Protein AF-A0A8S9H3K7-F1 (afdb_monomer)

Sequence (130 aa):
MYWEYPTLTGEIIGVHQPSQEGYQQTEKKMHNGKALAEMYLLSMTDSLVTSAWSTFGYVAQGLGGLKPWILYKPENRTAPDPACGRAMSMEPCFHAPPFYDCKAKTGVDTGKLVPHVRHCEDMSWGLKLV

pLDDT: mean 98.02, std 1.18, range [90.0, 98.94]

Secondary structure (DSSP, 8-state):
-TTTS--TT-------------S--TT-HHHHHHHHHHHHHHHTSSS-EEETT-HHHHHHHHHTT--PEEEPPPBTTBPPSSSEEE-S-SPPPBSS---EETTTTEE--GGGSSTTEEE-SS-TT-EEE-

Nearest PDB structures (foldseek):
  5kwk-assembly2_B  TM=9.990E-01  e=2.510E-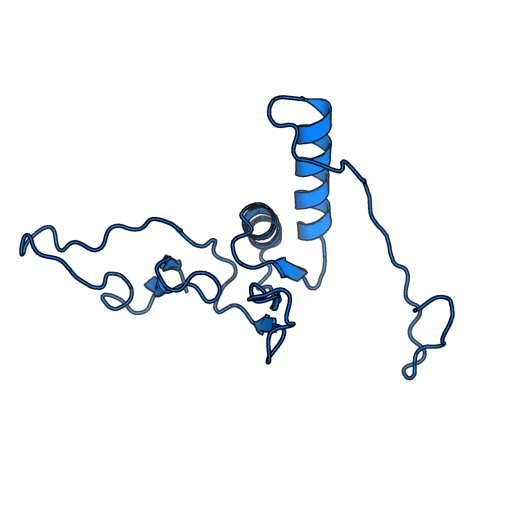22  Arabidopsis thaliana
  5kor-assembly2_D  TM=1.004E+00  e=8.633E-22  Arabidopsis thaliana
  5kop-assembly2_C  TM=1.002E+00  e=5.329E-21  Arabidopsis thaliana
  5koe-assembly5_A  TM=9.767E-01  e=6.069E-21  Arabidopsis thaliana
  5koe-assembly6_B-2  TM=9.701E-01  e=8.401E-21  Arabidopsis thaliana

Organism: Brassica cretica (NCBI:txid69181)

Radius of gyration: 18.24 Å; Cα contacts (8 Å, |Δi|>4): 179; chains: 1; bounding box: 52×30×44 Å

Mean predicted aligned error: 2.69 Å

Foldseek 3Di:
DPVVDPDPVNDRDDDDDDDDPPDDDPPPPVSVVVLVVVLCVLLPDPAHEEEFPDVSVLSSLVSNQHFYWYQEDDDPPDQDVVRTDTWPGSHDWAQDDAQADPVVRDGHQPQPPDPQWHAGPHRRNIITGD

InterPro domains:
  IPR004938 Xyloglucan fucosyltransferase [PF03254] (1-103)
  IPR004938 Xyloglucan fucosyltransferase [PTHR31889] (1-130)

Structure (mmCIF, N/CA/C/O backbone):
data_AF-A0A8S9H3K7-F1
#
_entry.id   AF-A0A8S9H3K7-F1
#
loop_
_atom_site.group_PDB
_atom_site.id
_atom_site.type_symbol
_atom_site.label_atom_id
_atom_site.label_alt_id
_atom_site.label_comp_id
_atom_site.label_asym_id
_atom_site.label_entity_id
_atom_site.label_seq_id
_atom_site.pdbx_PDB_ins_code
_atom_site.Cartn_x
_atom_site.Cartn_y
_atom_site.Cartn_z
_atom_site.occupancy
_atom_site.B_iso_or_equiv
_atom_site.auth_seq_id
_atom_site.auth_comp_id
_atom_site.auth_asym_id
_atom_site.auth_atom_id
_atom_site.pdbx_PDB_model_num
ATOM 1 N N . MET A 1 1 ? -22.799 6.916 11.121 1.00 96.19 1 MET A N 1
ATOM 2 C CA . MET A 1 1 ? -23.081 5.670 10.356 1.00 96.19 1 MET A CA 1
ATOM 3 C C . MET A 1 1 ? -23.377 4.486 11.277 1.00 96.19 1 MET A C 1
ATOM 5 O O . MET A 1 1 ? -24.541 4.323 11.595 1.00 96.19 1 MET A O 1
ATOM 9 N N . TYR A 1 2 ? -22.397 3.713 11.770 1.00 97.81 2 TYR A N 1
ATOM 10 C CA . TYR A 1 2 ? -22.675 2.485 12.551 1.00 97.81 2 TYR A CA 1
ATOM 11 C C . TYR A 1 2 ? -23.314 2.696 13.935 1.00 97.81 2 TYR A C 1
ATOM 13 O O . TYR A 1 2 ? -23.883 1.767 14.491 1.00 97.81 2 TYR A O 1
ATOM 21 N N . TRP A 1 3 ? -23.243 3.907 14.492 1.00 97.56 3 TRP A N 1
ATOM 22 C CA . TRP A 1 3 ? -23.996 4.256 15.703 1.00 97.56 3 TRP A CA 1
ATOM 23 C C . TRP A 1 3 ? -25.468 4.588 15.403 1.00 97.56 3 TRP A C 1
ATOM 25 O O . TRP A 1 3 ? -26.355 4.266 16.184 1.00 97.56 3 TRP A O 1
ATOM 35 N N . GLU A 1 4 ? -25.736 5.222 14.261 1.00 98.25 4 GLU A N 1
ATOM 36 C CA . GLU A 1 4 ? -27.073 5.708 13.894 1.00 98.25 4 GLU A CA 1
ATOM 37 C C . GLU A 1 4 ? -27.949 4.620 13.262 1.00 98.25 4 GLU A C 1
ATOM 39 O O . GLU A 1 4 ? -29.169 4.667 13.397 1.00 98.25 4 GLU A O 1
ATOM 44 N N . TYR A 1 5 ? -27.340 3.653 12.569 1.00 98.00 5 TYR A N 1
ATOM 45 C CA . TYR A 1 5 ? -28.052 2.640 11.792 1.00 98.00 5 TYR A CA 1
ATOM 46 C C . TYR A 1 5 ? -27.587 1.227 12.168 1.00 98.00 5 TYR A C 1
ATOM 48 O O . TYR A 1 5 ? -26.375 0.999 12.248 1.00 98.00 5 TYR A O 1
ATOM 56 N N . PRO A 1 6 ? -28.515 0.267 12.359 1.00 97.50 6 PRO A N 1
ATOM 57 C CA . PRO A 1 6 ? -28.162 -1.123 12.619 1.00 97.50 6 PRO A CA 1
ATOM 58 C C . PRO A 1 6 ? -27.544 -1.781 11.379 1.00 97.50 6 PRO A C 1
ATOM 60 O O . PRO A 1 6 ? -27.858 -1.431 10.239 1.00 97.50 6 PRO A O 1
ATOM 63 N N . THR A 1 7 ? -26.683 -2.770 11.601 1.00 98.06 7 THR A N 1
ATOM 64 C CA . THR A 1 7 ? -26.122 -3.604 10.533 1.00 98.06 7 THR A CA 1
ATOM 65 C C . THR A 1 7 ? -27.176 -4.581 10.006 1.00 98.06 7 THR A C 1
ATOM 67 O O . THR A 1 7 ? -27.971 -5.134 10.764 1.00 98.06 7 THR A O 1
ATOM 70 N N . LEU A 1 8 ? -27.175 -4.834 8.693 1.00 98.19 8 LEU A N 1
ATOM 71 C CA . LEU A 1 8 ? -28.084 -5.815 8.075 1.00 98.19 8 LEU A CA 1
ATOM 72 C C . LEU A 1 8 ? -27.7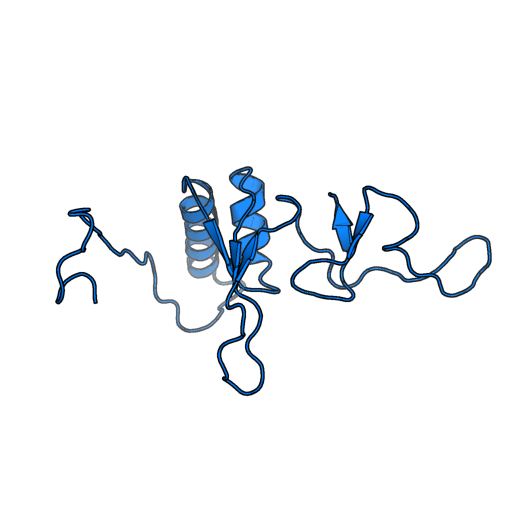29 -7.264 8.447 1.00 98.19 8 LEU A C 1
ATOM 74 O O . LEU A 1 8 ? -28.585 -8.142 8.417 1.00 98.19 8 LEU A O 1
ATOM 78 N N . THR A 1 9 ? -26.465 -7.506 8.790 1.00 98.25 9 THR A N 1
ATOM 79 C CA . THR A 1 9 ? -25.900 -8.805 9.183 1.00 98.25 9 THR A CA 1
ATOM 80 C C . THR A 1 9 ? -26.034 -9.088 10.682 1.00 98.25 9 THR A C 1
ATOM 82 O O . THR A 1 9 ? -25.808 -10.219 11.102 1.00 98.25 9 THR A O 1
ATOM 85 N N . GLY A 1 10 ? -26.390 -8.087 11.500 1.00 97.94 10 GLY A N 1
ATOM 86 C CA . GLY A 1 10 ? -26.410 -8.193 12.964 1.00 97.94 10 GLY A CA 1
ATOM 87 C C . GLY A 1 10 ? -25.031 -8.091 13.632 1.00 97.94 10 GLY A C 1
ATOM 88 O O . GLY A 1 10 ? -24.928 -8.270 14.844 1.00 97.94 10 GLY A O 1
ATOM 89 N N . GLU A 1 11 ? -23.970 -7.801 12.871 1.00 98.25 11 GLU A N 1
ATOM 90 C CA . GLU A 1 11 ? -22.619 -7.589 13.400 1.00 98.25 11 GLU A CA 1
ATOM 91 C C . GLU A 1 11 ? -22.539 -6.338 14.286 1.00 98.25 11 GLU A C 1
ATOM 93 O O . GLU A 1 11 ? -23.159 -5.310 14.002 1.00 98.25 11 GLU A O 1
ATOM 98 N N . ILE A 1 12 ? -21.721 -6.409 15.336 1.00 98.38 12 ILE A N 1
ATOM 99 C CA . ILE A 1 12 ? -21.440 -5.285 16.235 1.00 98.38 12 ILE A CA 1
ATOM 100 C C . ILE A 1 12 ? -20.164 -4.594 15.751 1.00 98.38 12 ILE A C 1
ATOM 102 O O . ILE A 1 12 ? -19.102 -5.212 15.730 1.00 98.38 12 ILE A O 1
ATOM 106 N N . ILE A 1 13 ? -20.255 -3.311 15.388 1.00 98.50 13 ILE A N 1
ATOM 107 C CA . ILE A 1 13 ? -19.142 -2.559 14.793 1.00 98.50 13 ILE A CA 1
ATOM 108 C C . ILE A 1 13 ? -18.707 -1.412 15.710 1.00 98.50 13 ILE A C 1
ATOM 110 O O . ILE A 1 13 ? -19.492 -0.515 16.015 1.00 98.50 13 ILE A O 1
ATOM 114 N N . GLY A 1 14 ? -17.432 -1.423 16.106 1.00 98.25 14 GLY A N 1
ATOM 115 C CA . GLY A 1 14 ? -16.750 -0.315 16.778 1.00 98.25 14 GLY A CA 1
ATOM 116 C C . GLY A 1 14 ? -15.754 0.363 15.838 1.00 98.25 14 GLY A C 1
ATOM 117 O O . GLY A 1 14 ? -15.071 -0.307 15.067 1.00 98.25 14 GLY A O 1
ATOM 118 N N . VAL A 1 15 ? -15.668 1.693 15.888 1.00 98.44 15 VAL A N 1
ATOM 119 C CA . VAL A 1 15 ? -14.721 2.478 15.080 1.00 98.44 15 VAL A CA 1
ATOM 120 C C . VAL A 1 15 ? -13.798 3.246 16.016 1.00 98.44 15 VAL A C 1
ATOM 122 O O . VAL A 1 15 ? -14.267 3.976 16.888 1.00 98.44 15 VAL A O 1
ATOM 125 N N . HIS A 1 16 ? -12.488 3.087 15.828 1.00 98.25 16 HIS A N 1
ATOM 126 C CA . HIS A 1 16 ? -11.466 3.642 16.713 1.00 98.25 16 HIS A CA 1
ATOM 127 C C . HIS A 1 16 ? -10.368 4.335 15.904 1.00 98.25 16 HIS A C 1
ATOM 129 O O . HIS A 1 16 ? -9.888 3.791 14.912 1.00 98.25 16 HIS A O 1
ATOM 135 N N . GLN A 1 17 ? -9.946 5.518 16.354 1.00 98.19 17 GLN A N 1
ATOM 136 C CA . GLN A 1 17 ? -8.823 6.264 15.788 1.00 98.19 17 GLN A CA 1
ATOM 137 C C . GLN A 1 17 ? -7.868 6.669 16.926 1.00 98.19 17 GLN A C 1
ATOM 139 O O . GLN A 1 17 ? -8.303 7.387 17.828 1.00 98.19 17 GLN A O 1
ATOM 144 N N . PRO A 1 18 ? -6.595 6.223 16.923 1.00 97.25 18 PRO A N 1
ATOM 145 C CA . PRO A 1 18 ? -5.683 6.459 18.046 1.00 97.25 18 PRO A CA 1
ATOM 146 C C . PRO A 1 18 ? -5.271 7.922 18.240 1.00 97.25 18 PRO A C 1
ATOM 148 O O . PRO A 1 18 ? -5.149 8.378 19.378 1.00 97.25 18 PRO A O 1
ATOM 151 N N . SER A 1 19 ? -5.028 8.664 17.155 1.00 96.19 19 SER A N 1
ATOM 152 C CA . SER A 1 19 ? -4.579 10.055 17.233 1.00 96.19 19 SER A CA 1
ATOM 153 C C . SER A 1 19 ? -5.133 10.941 16.113 1.00 96.19 19 SER A C 1
ATOM 155 O O . SER A 1 19 ? -5.676 10.470 15.113 1.00 96.19 19 SER A O 1
ATOM 157 N N . GLN A 1 20 ? -5.008 12.257 16.300 1.00 95.88 20 GLN A N 1
ATOM 158 C CA . GLN A 1 20 ? -5.393 13.282 15.331 1.00 95.88 20 GLN A CA 1
ATOM 159 C C . GLN A 1 20 ? -4.305 14.363 15.277 1.00 95.88 20 GLN A C 1
ATOM 161 O O . GLN A 1 20 ? -4.441 15.444 15.844 1.00 95.88 20 GLN A O 1
ATOM 166 N N . GLU A 1 21 ? -3.192 14.063 14.606 1.00 97.00 21 GLU A N 1
ATOM 167 C CA . GLU A 1 21 ? -2.028 14.964 14.546 1.00 97.00 21 GLU A CA 1
ATOM 168 C C . GLU A 1 21 ? -2.213 16.160 13.587 1.00 97.00 21 GLU A C 1
ATOM 170 O O . GLU A 1 21 ? -1.446 17.123 13.636 1.00 97.00 21 GLU A O 1
ATOM 175 N N . GLY A 1 22 ? -3.232 16.119 12.719 1.00 96.50 22 GLY A N 1
ATOM 176 C CA . GLY A 1 22 ? -3.596 17.183 11.776 1.00 96.50 22 GLY A CA 1
ATOM 177 C C . GLY A 1 22 ? -2.671 17.282 10.560 1.00 96.50 22 GLY A C 1
ATOM 178 O O . GLY A 1 22 ? -3.114 17.086 9.433 1.00 96.50 22 GLY A O 1
ATOM 179 N N . TYR A 1 23 ? -1.388 17.564 10.783 1.00 96.19 23 TYR A N 1
ATOM 180 C CA . TYR A 1 23 ? -0.358 17.628 9.746 1.00 96.19 23 TYR A CA 1
ATOM 181 C C . TYR A 1 23 ? 0.910 16.888 10.185 1.00 96.19 23 TYR A C 1
ATOM 183 O O . TYR A 1 23 ? 1.148 16.674 11.375 1.00 96.19 23 TYR A O 1
ATOM 191 N N . GLN A 1 24 ? 1.731 16.491 9.212 1.00 97.00 24 GLN A N 1
ATOM 192 C CA . GLN A 1 24 ? 2.982 15.783 9.464 1.00 97.00 24 GLN A CA 1
ATOM 193 C C . GLN A 1 24 ? 4.003 16.697 10.158 1.00 97.00 24 GLN A C 1
ATOM 195 O O . GLN A 1 24 ? 4.307 17.790 9.680 1.00 97.00 24 GLN A O 1
ATOM 200 N N . GLN A 1 25 ? 4.561 16.226 11.273 1.00 96.88 25 GLN A N 1
ATOM 201 C CA . GLN A 1 25 ? 5.537 16.940 12.098 1.00 96.88 25 GLN A CA 1
ATOM 202 C C . GLN A 1 25 ? 6.801 16.092 12.285 1.00 96.88 25 GLN A C 1
ATOM 204 O O . GLN A 1 25 ? 7.170 15.741 13.408 1.00 96.88 25 GLN A O 1
ATOM 209 N N . THR A 1 26 ? 7.447 15.740 11.171 1.00 90.00 26 THR A N 1
ATOM 210 C CA . THR A 1 26 ? 8.694 14.958 11.152 1.00 90.00 26 THR A CA 1
ATOM 211 C C . THR A 1 26 ? 9.747 15.562 12.090 1.00 90.00 26 THR A C 1
ATOM 213 O O . THR A 1 26 ? 9.722 16.757 12.384 1.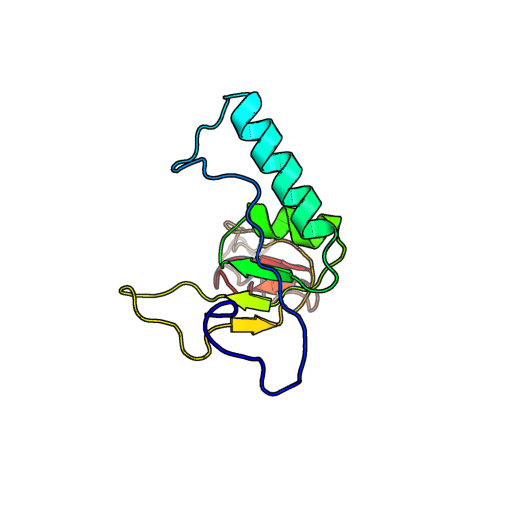00 90.00 26 THR A O 1
ATOM 216 N N . GLU A 1 27 ? 10.660 14.728 12.587 1.00 92.94 27 GLU A N 1
ATOM 217 C CA . GLU A 1 27 ? 11.675 15.050 13.608 1.00 92.94 27 GLU A CA 1
ATOM 218 C C . GLU A 1 27 ? 11.136 15.333 15.022 1.00 92.94 27 GLU A C 1
ATOM 220 O O . GLU A 1 27 ? 11.900 15.341 15.991 1.00 92.94 27 GLU A O 1
ATOM 225 N N . LYS A 1 28 ? 9.816 15.474 15.216 1.00 97.25 28 LYS A N 1
ATOM 226 C CA . LYS A 1 28 ? 9.249 15.528 16.569 1.00 97.25 28 LYS A CA 1
ATOM 227 C C . LYS A 1 28 ? 9.098 14.119 17.128 1.00 97.25 28 LYS A C 1
ATOM 229 O O . LYS A 1 28 ? 8.200 13.374 16.746 1.00 97.25 28 LYS A O 1
ATOM 234 N N . LYS A 1 29 ? 9.937 13.778 18.109 1.00 97.44 29 LYS A N 1
ATOM 235 C CA . LYS A 1 29 ? 9.998 12.440 18.727 1.00 97.44 29 LYS A CA 1
ATOM 236 C C . LYS A 1 29 ? 8.627 11.868 19.113 1.00 97.44 29 LYS A C 1
ATOM 238 O O . LYS A 1 29 ? 8.359 10.709 18.824 1.00 97.44 29 LYS A O 1
ATOM 243 N N . MET A 1 30 ? 7.762 12.664 19.747 1.00 97.56 30 MET A N 1
ATOM 244 C CA . MET A 1 30 ? 6.433 12.197 20.169 1.00 97.56 30 MET A CA 1
ATOM 245 C C . MET A 1 30 ? 5.499 11.933 18.978 1.00 97.56 30 MET A C 1
ATOM 247 O O . MET A 1 30 ? 4.817 10.914 18.959 1.00 97.56 30 MET A O 1
ATOM 251 N N . HIS A 1 31 ? 5.509 12.812 17.973 1.00 98.00 31 HIS A N 1
ATOM 252 C CA . HIS A 1 31 ? 4.736 12.639 16.741 1.00 98.00 31 HIS A CA 1
ATOM 253 C C . HIS A 1 31 ? 5.165 11.364 16.005 1.00 98.00 31 HIS A C 1
ATOM 255 O O . HIS A 1 31 ? 4.343 10.500 15.715 1.00 98.00 31 HIS A O 1
ATOM 261 N N . ASN A 1 32 ? 6.476 11.192 15.806 1.00 98.31 32 ASN A N 1
ATOM 262 C CA . ASN A 1 32 ? 7.037 9.996 15.178 1.00 98.31 32 ASN A CA 1
ATOM 263 C C . ASN A 1 32 ? 6.743 8.726 15.991 1.00 98.31 32 ASN A C 1
ATOM 265 O O . ASN A 1 32 ? 6.479 7.677 15.413 1.00 98.31 32 ASN A O 1
ATOM 269 N N . GLY A 1 33 ? 6.764 8.812 17.325 1.00 98.44 33 GLY A N 1
ATOM 270 C CA . GLY A 1 33 ? 6.414 7.698 18.205 1.00 98.44 33 GL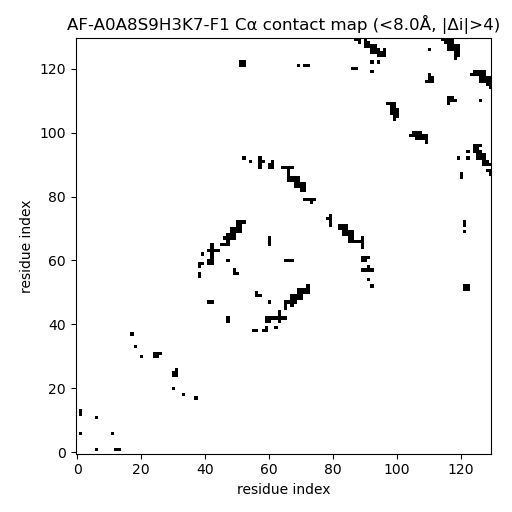Y A CA 1
ATOM 271 C C . GLY A 1 33 ? 4.965 7.239 18.028 1.00 98.44 33 GLY A C 1
ATOM 272 O O . GLY A 1 33 ? 4.721 6.040 17.918 1.00 98.44 33 GLY A O 1
ATOM 273 N N . LYS A 1 34 ? 4.014 8.177 17.929 1.00 98.50 34 LYS A N 1
ATOM 274 C CA . LYS A 1 34 ? 2.609 7.860 17.624 1.00 98.50 34 LYS A CA 1
ATOM 275 C C . LYS A 1 34 ? 2.446 7.281 16.223 1.00 98.50 34 LYS A C 1
ATOM 277 O O . LYS A 1 34 ? 1.797 6.255 16.078 1.00 98.50 34 LYS A O 1
ATOM 282 N N . ALA A 1 35 ? 3.086 7.884 15.221 1.00 98.56 35 ALA A N 1
ATOM 283 C CA . ALA A 1 35 ? 3.071 7.384 13.848 1.00 98.56 35 ALA A CA 1
ATOM 284 C C . ALA A 1 35 ? 3.586 5.935 13.769 1.00 98.56 35 ALA A C 1
ATOM 286 O O . ALA A 1 35 ? 2.964 5.085 13.137 1.00 98.56 35 ALA A O 1
ATOM 287 N N . LEU A 1 36 ? 4.684 5.626 14.467 1.00 98.56 36 LEU A N 1
ATOM 288 C CA . LEU A 1 36 ? 5.208 4.265 14.563 1.00 98.56 36 LEU A CA 1
ATOM 289 C C . LEU A 1 36 ? 4.225 3.321 15.260 1.00 98.56 36 LEU A C 1
ATOM 291 O O . LEU A 1 36 ? 3.966 2.235 14.747 1.00 98.56 36 LEU A O 1
ATOM 295 N N . ALA A 1 37 ? 3.663 3.733 16.398 1.00 98.69 37 ALA A N 1
ATOM 296 C CA . ALA A 1 37 ? 2.672 2.939 17.116 1.00 98.69 37 ALA A CA 1
ATOM 297 C C . ALA A 1 37 ? 1.444 2.638 16.240 1.00 98.69 37 ALA A C 1
ATOM 299 O O . ALA A 1 37 ? 0.964 1.511 16.235 1.00 98.69 37 ALA A O 1
ATOM 300 N N . GLU A 1 38 ? 0.976 3.603 15.450 1.00 98.88 38 GLU A N 1
ATOM 301 C CA . GLU A 1 38 ? -0.140 3.416 14.523 1.00 98.88 38 GLU A CA 1
ATOM 302 C C . GLU A 1 38 ? 0.187 2.462 13.367 1.00 98.88 38 GLU A C 1
ATOM 304 O O . GLU A 1 38 ? -0.647 1.617 13.046 1.00 98.88 38 GLU A O 1
ATOM 309 N N . MET A 1 39 ? 1.398 2.509 12.792 1.00 98.88 39 MET A N 1
ATOM 310 C CA . MET A 1 39 ? 1.823 1.510 11.795 1.00 98.88 39 MET A CA 1
ATOM 311 C C . MET A 1 39 ? 1.781 0.087 12.368 1.00 98.88 39 MET A C 1
ATOM 313 O O . MET A 1 39 ? 1.300 -0.826 11.698 1.00 98.88 39 MET A O 1
ATOM 317 N N . TYR A 1 40 ? 2.227 -0.098 13.615 1.00 98.81 40 TYR A N 1
ATOM 318 C CA . TYR A 1 40 ? 2.147 -1.389 14.307 1.00 98.81 40 TYR A CA 1
ATOM 319 C C . TYR A 1 40 ? 0.710 -1.789 14.668 1.00 98.81 40 TYR A C 1
ATOM 321 O O . TYR A 1 40 ? 0.351 -2.956 14.561 1.00 98.81 40 TYR A O 1
ATOM 329 N N . LEU A 1 41 ? -0.142 -0.846 15.081 1.00 98.88 41 LEU A N 1
ATOM 330 C CA . LEU A 1 41 ? -1.556 -1.136 15.345 1.00 98.88 41 LEU A CA 1
ATOM 331 C C . LEU A 1 41 ? -2.256 -1.649 14.082 1.00 98.88 41 LEU A C 1
ATOM 333 O O . LEU A 1 41 ? -2.971 -2.646 14.141 1.00 98.88 41 LEU A O 1
ATOM 337 N N . LEU A 1 42 ? -1.998 -1.022 12.931 1.00 98.88 42 LEU A N 1
ATOM 338 C CA . LEU A 1 42 ? -2.513 -1.481 11.641 1.00 98.88 42 LEU A CA 1
ATOM 339 C C . LEU A 1 42 ? -1.964 -2.859 11.251 1.00 98.88 42 LEU A C 1
ATOM 341 O O . LEU A 1 42 ? -2.714 -3.684 10.728 1.00 98.88 42 LEU A O 1
ATOM 345 N N . SER A 1 43 ? -0.686 -3.139 11.526 1.00 98.81 43 SER A N 1
ATOM 346 C CA . SER A 1 43 ? -0.072 -4.433 11.203 1.00 98.81 43 SER A CA 1
ATOM 347 C C . SER A 1 43 ? -0.627 -5.603 12.023 1.00 98.81 43 SER A C 1
ATOM 349 O O . SER A 1 43 ? -0.376 -6.750 11.676 1.00 98.81 43 SER A O 1
ATOM 351 N N . MET A 1 44 ? -1.363 -5.331 13.105 1.00 98.81 44 MET A N 1
ATOM 352 C CA . MET A 1 44 ? -2.018 -6.345 13.943 1.00 98.81 44 MET A CA 1
ATOM 353 C C . MET A 1 44 ? -3.473 -6.635 13.533 1.00 98.81 44 MET A C 1
ATOM 355 O O . MET A 1 44 ? -4.165 -7.369 14.232 1.00 98.81 44 MET A O 1
ATOM 359 N N . THR A 1 45 ? -3.962 -6.054 12.435 1.00 98.81 45 THR A N 1
ATOM 360 C CA . THR A 1 45 ? -5.323 -6.305 11.931 1.00 98.81 45 THR A CA 1
ATOM 361 C C . THR A 1 45 ? -5.399 -7.584 11.092 1.00 98.81 45 THR A C 1
ATOM 363 O O . THR A 1 45 ? -4.441 -7.941 10.412 1.00 98.81 45 THR A O 1
ATOM 366 N N . ASP A 1 46 ? -6.557 -8.253 11.071 1.00 98.69 46 ASP A N 1
ATOM 367 C CA . ASP A 1 46 ? -6.772 -9.441 10.223 1.00 98.69 46 ASP A CA 1
ATOM 368 C C . ASP A 1 46 ? -6.904 -9.092 8.731 1.00 98.69 46 ASP A C 1
ATOM 370 O O . ASP A 1 46 ? -6.661 -9.906 7.837 1.00 98.69 46 ASP A O 1
ATOM 374 N N . SER A 1 47 ? -7.362 -7.877 8.433 1.00 98.62 47 SER A N 1
ATOM 375 C CA . SER A 1 47 ? -7.554 -7.370 7.078 1.00 98.62 47 SER A CA 1
ATOM 376 C C . SER A 1 47 ? -7.286 -5.876 7.043 1.00 98.62 47 SER A C 1
ATOM 378 O O . SER A 1 47 ? -7.821 -5.120 7.849 1.00 98.62 47 SER A O 1
ATOM 380 N N . LEU A 1 48 ? -6.479 -5.458 6.068 1.00 98.88 48 LEU A N 1
ATOM 381 C CA . LEU A 1 48 ? -5.978 -4.094 5.970 1.00 98.88 48 LEU A CA 1
ATOM 382 C C . LEU A 1 48 ? -6.427 -3.426 4.670 1.00 98.88 48 LEU A C 1
ATOM 384 O O . LEU A 1 48 ? -6.287 -3.987 3.578 1.00 98.88 48 LEU A O 1
ATOM 388 N N . VAL A 1 49 ? -6.921 -2.198 4.804 1.00 98.88 49 VAL A N 1
ATOM 389 C CA . VAL A 1 49 ? -7.139 -1.271 3.693 1.00 98.88 49 VAL A CA 1
ATOM 390 C C . VAL A 1 49 ? -6.048 -0.202 3.749 1.00 98.88 49 VAL A C 1
ATOM 392 O O . VAL A 1 49 ? -5.824 0.389 4.804 1.00 98.88 49 VAL A O 1
ATOM 395 N N . THR A 1 50 ? -5.362 0.046 2.636 1.00 98.81 50 THR A N 1
ATOM 396 C CA . THR A 1 50 ? -4.299 1.059 2.526 1.00 98.81 50 THR A CA 1
ATOM 397 C C . THR A 1 50 ? -4.652 2.126 1.496 1.00 98.81 50 THR A C 1
ATOM 399 O O . THR A 1 50 ? -5.531 1.939 0.657 1.00 98.81 50 THR A O 1
ATOM 402 N N . SER A 1 51 ? -3.966 3.266 1.556 1.00 98.75 51 SER A N 1
ATOM 403 C CA . SER A 1 51 ? -4.112 4.350 0.581 1.00 98.75 51 SER A CA 1
ATOM 404 C C . SER A 1 51 ? -3.019 4.272 -0.478 1.00 98.75 51 SER A C 1
ATOM 406 O O . SER A 1 51 ? -1.846 4.099 -0.134 1.00 98.75 51 SER A O 1
ATOM 408 N N . ALA A 1 52 ? -3.385 4.474 -1.745 1.00 98.50 52 ALA A N 1
ATOM 409 C CA . ALA A 1 52 ? -2.434 4.589 -2.846 1.00 98.50 52 ALA A CA 1
ATOM 410 C C . ALA A 1 52 ? -1.293 5.577 -2.530 1.00 98.50 52 ALA A C 1
ATOM 412 O O . ALA A 1 52 ? -1.531 6.669 -2.010 1.00 98.50 52 ALA A O 1
ATOM 413 N N . TRP A 1 53 ? -0.061 5.184 -2.868 1.00 98.38 53 TRP A N 1
ATOM 414 C CA . TRP A 1 53 ? 1.195 5.934 -2.698 1.00 98.38 53 TRP A CA 1
ATOM 415 C C . TRP A 1 53 ? 1.668 6.103 -1.245 1.00 98.38 53 TRP A C 1
ATOM 417 O O . TRP A 1 53 ? 2.713 6.711 -1.011 1.00 98.38 53 TRP A O 1
ATOM 427 N N . SER A 1 54 ? 0.941 5.588 -0.251 1.00 98.56 54 SER A N 1
ATOM 428 C CA . SER A 1 54 ? 1.296 5.777 1.158 1.00 98.56 54 SER A CA 1
ATOM 429 C C . SER A 1 54 ? 2.329 4.756 1.634 1.00 98.56 54 SER A C 1
ATOM 431 O O . SER A 1 54 ? 2.004 3.600 1.914 1.00 98.56 54 SER A O 1
ATOM 433 N N . THR A 1 55 ? 3.570 5.203 1.834 1.00 98.75 55 THR A N 1
ATOM 434 C CA . THR A 1 55 ? 4.627 4.362 2.423 1.00 98.75 55 THR A CA 1
ATOM 435 C C . THR A 1 55 ? 4.327 3.956 3.868 1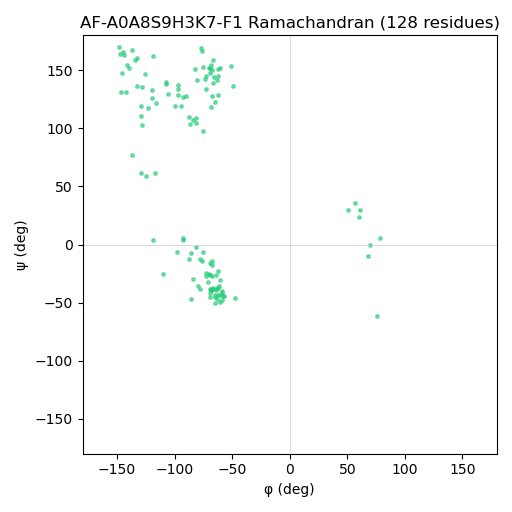.00 98.75 55 THR A C 1
ATOM 437 O O . THR A 1 55 ? 4.747 2.884 4.291 1.00 98.75 55 THR A O 1
ATOM 440 N N . PHE A 1 56 ? 3.534 4.743 4.603 1.00 98.81 56 PHE A N 1
ATOM 441 C CA . PHE A 1 56 ? 3.026 4.384 5.933 1.00 98.81 56 PHE A CA 1
ATOM 442 C C . PHE A 1 56 ? 2.213 3.080 5.892 1.00 98.81 56 PHE A C 1
ATOM 444 O O . PHE A 1 56 ? 2.405 2.187 6.717 1.00 98.81 56 PHE A O 1
ATOM 451 N N . GLY A 1 57 ? 1.344 2.941 4.884 1.00 98.75 57 GLY A N 1
ATOM 452 C CA . GLY A 1 57 ? 0.572 1.720 4.653 1.00 98.75 57 GLY A CA 1
ATOM 453 C C . GLY A 1 57 ? 1.452 0.543 4.234 1.00 98.75 57 GLY A C 1
ATOM 454 O O . GLY A 1 57 ? 1.239 -0.570 4.710 1.00 98.75 57 GLY A O 1
ATOM 455 N N . TYR A 1 58 ? 2.479 0.787 3.412 1.00 98.88 58 TYR A N 1
ATOM 456 C CA . TYR A 1 58 ? 3.421 -0.263 3.011 1.00 98.88 58 TYR A CA 1
ATOM 457 C C . TYR A 1 58 ? 4.205 -0.835 4.198 1.00 98.88 58 TYR A C 1
ATOM 459 O O . TYR A 1 58 ? 4.449 -2.038 4.252 1.00 98.88 58 TYR A O 1
ATOM 467 N N . VAL A 1 59 ? 4.581 0.004 5.168 1.00 98.94 59 VAL A N 1
ATOM 468 C CA . VAL A 1 59 ? 5.231 -0.471 6.398 1.00 98.94 59 VAL A CA 1
ATOM 469 C C . VAL A 1 59 ? 4.268 -1.344 7.201 1.00 98.94 59 VAL A C 1
ATOM 471 O O . VAL A 1 59 ? 4.621 -2.467 7.552 1.00 98.94 59 VAL A O 1
ATOM 474 N N . ALA A 1 60 ? 3.043 -0.869 7.447 1.00 98.88 60 ALA A N 1
ATOM 475 C CA . ALA A 1 60 ? 2.048 -1.619 8.213 1.00 98.88 60 ALA A CA 1
ATOM 476 C C . ALA A 1 60 ? 1.726 -2.985 7.580 1.00 98.88 60 ALA A C 1
ATOM 478 O O . ALA A 1 60 ? 1.744 -4.009 8.262 1.00 98.88 60 ALA A O 1
ATOM 479 N N . GLN A 1 61 ? 1.479 -3.018 6.266 1.00 98.81 61 GLN A N 1
ATOM 480 C CA . GLN A 1 61 ? 1.135 -4.257 5.567 1.00 98.81 61 GLN A CA 1
ATOM 481 C C . GLN A 1 61 ? 2.313 -5.249 5.554 1.00 98.81 61 GLN A C 1
ATOM 483 O O . GLN A 1 61 ? 2.100 -6.446 5.721 1.00 98.81 61 GLN A O 1
ATOM 488 N N . GLY A 1 62 ? 3.552 -4.761 5.408 1.00 98.81 62 GLY A N 1
ATOM 489 C CA . GLY A 1 62 ? 4.750 -5.598 5.401 1.00 98.81 62 GLY A CA 1
ATOM 490 C C . GLY A 1 62 ? 5.034 -6.208 6.772 1.00 98.81 62 GLY A C 1
ATOM 491 O O . GLY A 1 62 ? 5.260 -7.411 6.869 1.00 98.81 62 GLY A O 1
ATOM 492 N N . LEU A 1 63 ? 4.945 -5.407 7.842 1.00 98.81 63 LEU A N 1
ATOM 493 C CA . LEU A 1 63 ? 5.116 -5.889 9.219 1.00 98.81 63 LEU A CA 1
ATOM 494 C C . LEU A 1 63 ? 4.065 -6.937 9.607 1.00 98.81 63 LEU A C 1
ATOM 496 O O . LEU A 1 63 ? 4.378 -7.867 10.344 1.00 98.81 63 LEU A O 1
ATOM 500 N N . GLY A 1 64 ? 2.835 -6.793 9.110 1.00 98.69 64 GLY A N 1
ATOM 501 C CA . GLY A 1 64 ? 1.742 -7.727 9.387 1.00 98.69 64 GLY A CA 1
ATOM 502 C C . GLY A 1 64 ? 1.698 -8.939 8.455 1.00 98.69 64 GLY A C 1
ATOM 503 O O . GLY A 1 64 ? 0.874 -9.826 8.653 1.00 98.69 64 GLY A O 1
ATOM 504 N N . GLY A 1 65 ? 2.526 -8.979 7.405 1.00 98.69 65 GLY A N 1
ATOM 505 C CA . GLY A 1 65 ? 2.410 -9.989 6.349 1.00 98.69 65 GLY A CA 1
ATOM 506 C C . GLY A 1 65 ? 1.067 -9.931 5.604 1.00 98.69 65 GLY A C 1
ATOM 507 O O . GLY A 1 65 ? 0.547 -10.952 5.151 1.00 98.69 65 GLY A O 1
ATOM 508 N N . LEU A 1 66 ? 0.464 -8.743 5.513 1.00 98.81 66 LEU A N 1
ATOM 509 C CA . LEU A 1 66 ? -0.894 -8.534 5.022 1.00 98.81 66 LEU A CA 1
ATOM 510 C C . LEU A 1 66 ? -0.876 -8.125 3.550 1.00 98.81 66 LEU A C 1
ATOM 512 O O . LEU A 1 66 ? -0.231 -7.156 3.155 1.00 98.81 66 LEU A O 1
ATOM 516 N N . LYS A 1 67 ? -1.666 -8.817 2.726 1.00 98.69 67 LYS A N 1
ATOM 517 C CA . LYS A 1 67 ? -1.960 -8.387 1.353 1.00 98.69 67 LYS A CA 1
ATOM 518 C C . LYS A 1 67 ? -3.162 -7.436 1.372 1.00 98.69 67 LYS A C 1
ATOM 520 O O . LYS A 1 67 ? -4.281 -7.942 1.521 1.00 98.69 67 LYS A O 1
ATOM 525 N N . PRO A 1 68 ? -2.991 -6.111 1.239 1.00 98.81 68 PRO A N 1
ATOM 526 C CA . PRO A 1 68 ? -4.064 -5.154 1.502 1.00 98.81 68 PRO A CA 1
ATOM 527 C C . PRO A 1 68 ? -5.092 -5.075 0.365 1.00 98.81 68 PRO A C 1
ATOM 529 O O . PRO A 1 68 ? -4.869 -5.561 -0.750 1.00 98.81 68 PRO A O 1
ATOM 532 N N . TRP A 1 69 ? -6.203 -4.398 0.645 1.00 98.88 69 TRP A N 1
ATOM 533 C CA . TRP A 1 69 ? -7.013 -3.718 -0.367 1.00 98.88 69 TRP A CA 1
ATOM 534 C C . TRP A 1 69 ? -6.546 -2.266 -0.484 1.00 98.88 69 TRP A C 1
ATOM 536 O O . TRP A 1 69 ? -6.479 -1.566 0.521 1.00 98.88 69 TRP A O 1
ATOM 546 N N . ILE A 1 70 ? -6.219 -1.805 -1.687 1.00 98.88 70 ILE A N 1
ATOM 547 C CA . ILE A 1 70 ? -5.681 -0.461 -1.904 1.00 98.88 70 ILE A CA 1
ATOM 548 C C . ILE A 1 70 ? -6.803 0.449 -2.387 1.00 98.88 70 ILE A C 1
ATOM 550 O O . ILE A 1 70 ? -7.369 0.212 -3.452 1.00 98.88 70 ILE A O 1
ATOM 554 N N . LEU A 1 71 ? -7.106 1.496 -1.622 1.00 98.75 71 LEU A N 1
ATOM 555 C CA . LEU A 1 71 ? -7.925 2.616 -2.075 1.00 98.75 71 LEU A CA 1
ATOM 556 C C . LEU A 1 71 ? -7.147 3.391 -3.136 1.00 98.75 71 LEU A C 1
ATOM 558 O O . LEU A 1 71 ? -6.072 3.933 -2.852 1.00 98.75 71 LEU A O 1
ATOM 562 N N . TYR A 1 72 ? -7.686 3.444 -4.353 1.00 97.81 72 TYR A N 1
ATOM 563 C CA . TYR A 1 72 ? -7.039 4.157 -5.447 1.00 97.81 72 TYR A CA 1
ATOM 564 C C . TYR A 1 72 ? -7.040 5.663 -5.193 1.00 97.81 72 TYR A C 1
ATOM 566 O O . TYR A 1 72 ? -7.917 6.211 -4.523 1.00 97.81 72 TYR A O 1
ATOM 574 N N . LYS A 1 73 ? -6.023 6.345 -5.722 1.00 96.25 73 LYS A N 1
ATOM 575 C CA . LYS A 1 73 ? -5.878 7.791 -5.571 1.00 96.25 73 LYS A CA 1
ATOM 576 C C . LYS A 1 73 ? -7.035 8.500 -6.296 1.00 96.25 73 LYS A C 1
ATOM 578 O O . LYS A 1 73 ? -7.166 8.322 -7.503 1.00 96.25 73 LYS A O 1
ATOM 583 N N . PRO A 1 74 ? -7.836 9.332 -5.608 1.00 96.56 74 PRO A N 1
ATOM 584 C CA . PRO A 1 74 ? -8.856 10.146 -6.257 1.00 96.56 74 PRO A CA 1
ATOM 585 C C . PRO A 1 74 ? -8.240 11.162 -7.220 1.00 96.56 74 PRO A C 1
ATOM 587 O O . PRO A 1 74 ? -7.244 11.817 -6.896 1.00 96.56 74 PRO A O 1
ATOM 590 N N . GLU A 1 75 ? -8.890 11.371 -8.358 1.00 95.75 75 GLU A N 1
ATOM 591 C CA . GLU A 1 75 ? -8.587 12.461 -9.284 1.00 95.75 75 GLU A CA 1
ATOM 592 C C . GLU A 1 75 ? -9.691 13.514 -9.198 1.00 95.75 75 GLU A C 1
ATOM 594 O O . GLU A 1 75 ? -10.864 13.179 -9.055 1.00 95.75 75 GLU A O 1
ATOM 599 N N . ASN A 1 76 ? -9.331 14.802 -9.209 1.00 96.06 76 ASN A N 1
ATOM 600 C CA . ASN A 1 76 ? -10.284 15.920 -9.119 1.00 96.06 76 ASN A CA 1
ATOM 601 C C . ASN A 1 76 ? -11.295 15.830 -7.958 1.00 96.06 76 ASN A C 1
ATOM 603 O O . ASN A 1 76 ? -12.393 16.375 -8.039 1.00 96.06 76 ASN A O 1
ATOM 607 N N . ARG A 1 77 ? -10.907 15.183 -6.847 1.00 95.69 77 ARG A N 1
ATOM 608 C CA . ARG A 1 77 ? -11.775 14.922 -5.680 1.00 95.69 77 ARG A CA 1
ATOM 609 C C . ARG A 1 77 ? -13.011 14.073 -6.014 1.00 95.69 77 ARG A C 1
ATOM 611 O O . ARG A 1 77 ? -14.001 14.120 -5.289 1.00 95.69 77 ARG A O 1
ATOM 618 N N . THR A 1 78 ? -12.948 13.285 -7.080 1.00 97.25 78 THR A N 1
ATOM 619 C CA . THR A 1 78 ? -13.964 12.302 -7.450 1.00 97.25 78 THR A CA 1
ATOM 620 C C . THR A 1 78 ? -13.539 10.925 -6.952 1.00 97.25 78 THR A C 1
ATOM 622 O O . THR A 1 78 ? -12.378 10.540 -7.096 1.00 97.25 78 THR A O 1
ATOM 625 N N . ALA A 1 79 ? -14.469 10.194 -6.333 1.00 96.62 79 ALA A N 1
ATOM 626 C CA . ALA A 1 79 ? -14.216 8.826 -5.899 1.00 96.62 79 ALA A CA 1
ATOM 627 C C . ALA A 1 79 ? -13.901 7.941 -7.123 1.00 96.62 79 ALA A C 1
ATOM 629 O O . ALA A 1 79 ? -14.675 7.974 -8.082 1.00 96.62 79 ALA A O 1
ATOM 630 N N . PRO A 1 80 ? -12.794 7.177 -7.115 1.00 97.44 80 PRO A N 1
ATOM 631 C CA . PRO A 1 80 ? -12.502 6.224 -8.181 1.00 97.44 80 PRO A CA 1
ATOM 632 C C . PRO A 1 80 ? -13.588 5.151 -8.310 1.00 97.44 80 PRO A C 1
ATOM 634 O O . PRO A 1 80 ? -14.217 4.778 -7.317 1.00 97.44 80 PRO A O 1
ATOM 637 N N . ASP A 1 81 ? -13.752 4.623 -9.522 1.00 96.88 81 ASP A N 1
ATOM 638 C CA . ASP A 1 81 ? -14.581 3.451 -9.804 1.00 96.88 81 ASP A CA 1
ATOM 639 C C . ASP A 1 81 ? -13.759 2.428 -10.616 1.00 96.88 81 ASP A C 1
ATOM 641 O O . ASP A 1 81 ? -13.399 2.714 -11.763 1.00 96.88 81 ASP A O 1
ATOM 645 N N . PRO A 1 82 ? -13.389 1.272 -10.033 1.00 97.56 82 PRO A N 1
ATOM 646 C CA . PRO A 1 82 ? -13.689 0.840 -8.663 1.00 97.56 82 PRO A CA 1
ATOM 647 C C . PRO A 1 82 ? -12.954 1.677 -7.600 1.00 97.56 82 PRO A C 1
ATOM 649 O O . PRO A 1 82 ? -11.879 2.215 -7.853 1.00 97.56 82 PRO A O 1
ATOM 652 N N . ALA A 1 83 ? -13.498 1.753 -6.379 1.00 97.88 83 ALA A N 1
ATOM 653 C CA . ALA A 1 83 ? -12.901 2.539 -5.288 1.00 97.88 83 ALA A CA 1
ATOM 654 C C . ALA A 1 83 ? -11.602 1.924 -4.731 1.00 97.88 83 ALA A C 1
ATOM 656 O O . ALA A 1 83 ? -10.700 2.643 -4.289 1.00 97.88 83 ALA A O 1
ATOM 657 N N . CYS A 1 84 ? -11.499 0.593 -4.742 1.00 98.44 84 CYS A N 1
ATOM 658 C CA . CYS A 1 84 ? -10.309 -0.138 -4.321 1.00 98.44 84 CYS A CA 1
ATOM 659 C C . CYS A 1 84 ? -10.115 -1.436 -5.109 1.00 98.44 84 CYS A C 1
ATOM 661 O O . CYS A 1 84 ? -11.040 -1.950 -5.739 1.00 98.44 84 CYS A O 1
ATOM 663 N N . GLY A 1 85 ? -8.905 -1.985 -5.033 1.00 98.44 85 GLY A N 1
ATOM 664 C CA . GLY A 1 85 ? -8.564 -3.296 -5.582 1.00 98.44 85 GLY A CA 1
ATOM 665 C C . GLY A 1 85 ? -7.615 -4.058 -4.666 1.00 98.44 85 GLY A C 1
ATOM 666 O O . GLY A 1 85 ? -6.890 -3.464 -3.864 1.00 98.44 85 GLY A O 1
ATOM 667 N N . ARG A 1 86 ? -7.627 -5.393 -4.741 1.00 98.56 86 ARG A N 1
ATOM 668 C CA . ARG A 1 86 ? -6.712 -6.216 -3.942 1.00 98.56 86 ARG A CA 1
ATOM 669 C C . ARG A 1 86 ? -5.300 -6.105 -4.507 1.00 98.56 86 ARG A C 1
ATOM 671 O O . ARG A 1 86 ? -5.113 -6.264 -5.710 1.00 98.56 86 ARG A O 1
ATOM 678 N N . ALA A 1 87 ? -4.316 -5.899 -3.635 1.00 98.56 87 ALA A N 1
ATOM 679 C CA . ALA A 1 87 ? -2.917 -5.935 -4.036 1.00 98.56 87 ALA A CA 1
ATOM 680 C C . ALA A 1 87 ? -2.515 -7.326 -4.561 1.00 98.56 87 ALA A C 1
ATOM 682 O O . ALA A 1 87 ? -3.037 -8.356 -4.119 1.00 98.56 87 ALA A O 1
ATOM 683 N N . MET A 1 88 ? -1.545 -7.346 -5.471 1.00 98.62 88 MET A N 1
ATOM 684 C CA . MET A 1 88 ? -0.873 -8.532 -5.997 1.00 98.62 88 MET A CA 1
ATOM 685 C C . MET A 1 88 ? -0.075 -9.245 -4.898 1.00 98.62 88 MET A C 1
ATOM 687 O O . MET A 1 88 ? -0.173 -10.463 -4.760 1.00 98.62 88 MET A O 1
ATOM 691 N N . SER A 1 89 ? 0.642 -8.484 -4.067 1.00 98.75 89 SER A N 1
ATOM 692 C CA . SER A 1 89 ? 1.465 -8.976 -2.953 1.00 98.75 89 SER A CA 1
ATOM 693 C C . SER A 1 89 ? 1.508 -7.966 -1.796 1.00 98.75 89 SER A C 1
ATOM 695 O O . SER A 1 89 ? 1.069 -6.820 -1.941 1.00 98.75 89 SER A O 1
ATOM 697 N N . MET A 1 90 ? 2.056 -8.389 -0.652 1.00 98.75 90 MET A N 1
ATOM 698 C CA . MET A 1 90 ? 2.295 -7.535 0.524 1.00 98.75 90 MET A CA 1
ATOM 699 C C . MET A 1 90 ? 3.498 -6.589 0.369 1.00 98.75 90 MET A C 1
ATOM 701 O O . MET A 1 90 ? 3.722 -5.734 1.222 1.00 98.75 90 MET A O 1
ATOM 705 N N . GLU A 1 91 ? 4.271 -6.714 -0.707 1.00 98.81 91 GLU A N 1
ATOM 706 C CA . GLU A 1 91 ? 5.523 -5.977 -0.879 1.00 98.81 91 GLU A CA 1
ATOM 707 C C . GLU A 1 91 ? 5.287 -4.472 -1.101 1.00 98.81 91 GLU A C 1
ATOM 709 O O . GLU A 1 91 ? 4.272 -4.083 -1.701 1.00 98.81 91 GLU A O 1
ATOM 714 N N . PRO A 1 92 ? 6.209 -3.608 -0.635 1.00 98.81 92 PRO A N 1
ATOM 715 C CA . PRO A 1 92 ? 6.147 -2.173 -0.877 1.00 98.81 92 PRO A CA 1
ATOM 716 C C . PRO A 1 92 ? 6.354 -1.845 -2.361 1.00 98.81 92 PRO A C 1
ATOM 718 O O . PRO A 1 92 ? 6.968 -2.604 -3.111 1.00 98.81 92 PRO A O 1
ATOM 721 N N . CYS A 1 93 ? 5.889 -0.666 -2.773 1.00 98.81 93 CYS A N 1
ATOM 722 C CA . CYS A 1 93 ? 6.181 -0.129 -4.096 1.00 98.81 93 CYS A CA 1
ATOM 723 C C . CYS A 1 93 ? 7.460 0.721 -4.080 1.00 98.81 93 CYS A C 1
ATOM 725 O O . CYS A 1 93 ? 7.578 1.671 -3.304 1.00 98.81 93 CYS A O 1
ATOM 727 N N . PHE A 1 94 ? 8.397 0.436 -4.981 1.00 98.81 94 PHE A N 1
ATOM 728 C CA . PHE A 1 94 ? 9.517 1.315 -5.287 1.00 98.81 94 PHE A CA 1
ATOM 729 C C . PHE A 1 94 ? 9.054 2.407 -6.259 1.00 98.81 94 PHE A C 1
ATOM 731 O O . PHE A 1 94 ? 8.858 2.149 -7.443 1.00 98.81 94 PHE A O 1
ATOM 738 N N . HIS A 1 95 ? 8.859 3.629 -5.751 1.00 98.69 95 HIS A N 1
ATOM 739 C CA . HIS A 1 95 ? 8.236 4.745 -6.486 1.00 98.69 95 HIS A CA 1
ATOM 740 C C . HIS A 1 95 ? 9.095 5.382 -7.581 1.00 98.69 95 HIS A C 1
ATOM 742 O O . HIS A 1 95 ? 8.549 5.992 -8.496 1.00 98.69 95 HIS A O 1
ATOM 748 N N . ALA A 1 96 ? 10.420 5.275 -7.490 1.00 98.38 96 ALA A N 1
ATOM 749 C CA . ALA A 1 96 ? 11.349 5.901 -8.433 1.00 98.38 96 ALA A CA 1
ATOM 750 C C . ALA A 1 96 ? 12.375 4.886 -8.972 1.00 98.38 96 ALA A C 1
ATOM 752 O O . ALA A 1 96 ? 13.577 5.034 -8.728 1.00 98.38 96 ALA A O 1
ATOM 753 N N . PRO A 1 97 ? 11.919 3.828 -9.665 1.00 98.06 97 PRO A N 1
ATOM 754 C CA . PRO A 1 97 ? 12.803 2.816 -10.211 1.00 98.06 97 PRO A CA 1
ATOM 755 C C . PRO A 1 97 ? 13.536 3.335 -11.458 1.00 98.06 97 PRO A C 1
ATOM 757 O O . PRO A 1 97 ? 13.016 4.183 -12.188 1.00 98.06 97 PRO A O 1
ATOM 760 N N . PRO A 1 98 ? 14.738 2.815 -11.753 1.00 97.94 9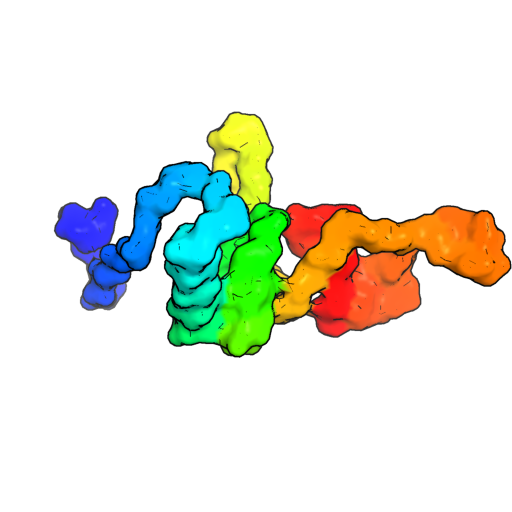8 PRO A N 1
ATOM 761 C CA . PRO A 1 98 ? 15.390 3.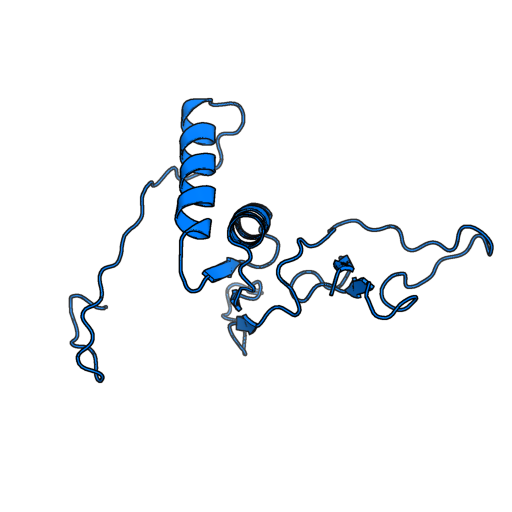072 -13.026 1.00 97.94 98 PRO A CA 1
ATOM 762 C C . PRO A 1 98 ? 14.705 2.297 -14.164 1.00 97.94 98 PRO A C 1
ATOM 764 O O . PRO A 1 98 ? 14.295 1.145 -14.004 1.00 97.94 98 PRO A O 1
ATOM 767 N N . PHE A 1 99 ? 14.670 2.911 -15.346 1.00 98.31 99 PHE A N 1
ATOM 768 C CA . PHE A 1 99 ? 14.166 2.327 -16.594 1.00 98.31 99 PHE A CA 1
ATOM 769 C C . PHE A 1 99 ? 15.288 2.229 -17.632 1.00 98.31 99 PHE A C 1
ATOM 771 O O . PHE A 1 99 ? 15.256 2.889 -18.669 1.00 98.31 99 PHE A O 1
ATOM 778 N N . TYR A 1 100 ? 16.338 1.466 -17.317 1.00 98.56 100 TYR A N 1
ATOM 779 C CA . TYR A 1 100 ? 17.573 1.442 -18.103 1.00 98.56 100 TYR A CA 1
ATOM 780 C C . TYR A 1 100 ? 18.171 0.037 -18.198 1.00 98.56 100 TYR A C 1
ATOM 782 O O . TYR A 1 100 ? 18.354 -0.636 -17.186 1.00 98.56 100 TYR A O 1
ATOM 790 N N . ASP A 1 101 ? 18.514 -0.385 -19.413 1.00 98.38 101 ASP A N 1
ATOM 791 C CA . ASP A 1 101 ? 19.314 -1.579 -19.665 1.00 98.38 101 ASP A CA 1
ATOM 792 C C . ASP A 1 101 ? 20.798 -1.198 -19.619 1.00 98.38 101 ASP A C 1
ATOM 794 O O . ASP A 1 101 ? 21.322 -0.536 -20.519 1.00 98.38 101 ASP A O 1
ATOM 798 N N . CYS A 1 102 ? 21.494 -1.648 -18.575 1.00 98.25 102 CYS A N 1
ATOM 799 C CA . CYS A 1 102 ? 22.910 -1.350 -18.363 1.00 98.25 102 CYS A CA 1
ATOM 800 C C . CYS A 1 102 ? 23.823 -1.863 -19.491 1.00 98.25 102 CYS A C 1
ATOM 802 O O . CYS A 1 102 ? 24.873 -1.271 -19.747 1.00 98.25 102 CYS A O 1
ATOM 804 N N . LYS A 1 103 ? 23.454 -2.967 -20.153 1.00 98.25 103 LYS A N 1
ATOM 805 C CA . LYS A 1 103 ? 24.264 -3.622 -21.187 1.00 98.25 103 LYS A CA 1
ATOM 806 C C . LYS A 1 103 ? 24.023 -2.992 -22.554 1.00 98.25 103 LYS A C 1
ATOM 808 O O . LYS A 1 103 ? 24.984 -2.679 -23.252 1.00 98.25 103 LYS A O 1
ATOM 813 N N . ALA A 1 104 ? 22.759 -2.791 -22.920 1.00 98.19 104 ALA A N 1
ATOM 814 C CA . ALA A 1 104 ? 22.379 -2.141 -24.175 1.00 98.19 104 ALA A CA 1
ATOM 815 C C . ALA A 1 104 ? 22.527 -0.609 -24.124 1.00 98.19 104 ALA A C 1
ATOM 817 O O . ALA A 1 104 ? 22.503 0.048 -25.162 1.00 98.19 104 ALA A O 1
ATOM 818 N N . LYS A 1 105 ? 22.713 -0.047 -22.923 1.00 98.06 105 LYS A N 1
ATOM 819 C CA . LYS A 1 105 ? 22.867 1.385 -22.649 1.00 98.06 105 LYS A CA 1
ATOM 820 C C . LYS A 1 105 ? 21.695 2.239 -23.145 1.00 98.06 105 LYS A C 1
ATOM 822 O O . LYS A 1 105 ? 21.887 3.373 -23.582 1.00 98.06 105 LYS A O 1
ATOM 827 N N . THR A 1 106 ? 20.484 1.700 -23.063 1.00 98.50 106 THR A N 1
ATOM 828 C CA . THR A 1 106 ? 19.253 2.332 -23.556 1.00 98.50 106 THR A CA 1
ATOM 829 C C . THR A 1 106 ? 18.110 2.174 -22.554 1.00 98.50 106 THR A C 1
ATOM 831 O O . THR A 1 106 ? 18.212 1.400 -21.603 1.00 98.50 106 THR A O 1
ATOM 834 N N . GLY A 1 107 ? 17.023 2.918 -22.749 1.00 98.31 107 GLY A N 1
ATOM 835 C CA . GLY A 1 107 ? 15.828 2.805 -21.918 1.00 98.31 107 GLY A CA 1
ATOM 836 C C . GLY A 1 107 ? 15.125 1.457 -22.097 1.00 98.31 107 GLY A C 1
ATOM 837 O O . GLY A 1 107 ? 15.005 0.962 -23.217 1.00 98.31 107 GLY A O 1
ATOM 838 N N . VAL A 1 108 ? 14.645 0.873 -20.998 1.00 98.38 108 VAL A N 1
ATOM 839 C CA . VAL A 1 108 ? 13.867 -0.376 -21.013 1.00 98.38 108 VAL A CA 1
ATOM 840 C C . VAL A 1 108 ? 12.804 -0.367 -19.920 1.00 98.38 108 VAL A C 1
ATOM 842 O O . VAL A 1 108 ? 13.016 0.190 -18.843 1.00 98.38 108 VAL A O 1
ATOM 845 N N . ASP A 1 109 ? 11.670 -1.010 -20.192 1.00 98.25 109 ASP A N 1
ATOM 846 C CA . ASP A 1 109 ? 10.623 -1.246 -19.202 1.00 98.25 109 ASP A CA 1
ATOM 847 C C . ASP A 1 109 ? 11.041 -2.372 -18.243 1.00 98.25 109 ASP A C 1
ATOM 849 O O . ASP A 1 109 ? 10.912 -3.565 -18.536 1.00 98.25 109 ASP A O 1
ATOM 853 N N . THR A 1 110 ? 11.559 -1.978 -17.082 1.00 98.44 110 THR A N 1
ATOM 854 C CA . THR A 1 110 ? 12.059 -2.883 -16.045 1.00 98.44 110 THR A CA 1
ATOM 855 C C . THR A 1 110 ? 10.948 -3.678 -15.347 1.00 98.44 110 THR A C 1
ATOM 857 O O . THR A 1 110 ? 11.236 -4.727 -14.775 1.00 98.44 110 THR A O 1
ATOM 860 N N . GLY A 1 111 ? 9.678 -3.272 -15.473 1.00 98.06 111 GLY A N 1
ATOM 861 C CA . GLY A 1 111 ? 8.510 -3.996 -14.952 1.00 98.06 111 GLY A CA 1
ATOM 862 C C . GLY A 1 111 ? 8.026 -5.148 -15.836 1.00 98.06 111 GLY A C 1
ATOM 863 O O . GLY A 1 111 ? 7.069 -5.843 -15.483 1.00 98.06 111 GLY A O 1
ATOM 864 N N . LYS A 1 112 ? 8.668 -5.358 -16.993 1.00 97.94 112 LYS A N 1
ATOM 865 C CA . LYS A 1 112 ? 8.349 -6.434 -17.947 1.00 97.94 112 LYS A CA 1
ATOM 866 C C . LYS A 1 112 ? 9.495 -7.420 -18.179 1.00 97.94 112 LYS A C 1
ATOM 868 O O . LYS A 1 112 ? 9.354 -8.315 -19.008 1.00 97.94 112 LYS A O 1
ATOM 873 N N . LEU A 1 113 ? 10.612 -7.282 -17.462 1.00 97.94 113 LEU A N 1
ATOM 874 C CA . LEU A 1 113 ? 11.802 -8.113 -17.678 1.00 97.94 113 LEU A CA 1
ATOM 875 C C . LEU A 1 113 ? 11.686 -9.515 -17.069 1.00 97.94 113 LEU A C 1
ATOM 877 O O . LEU A 1 113 ? 12.159 -10.482 -17.660 1.00 97.94 113 LEU A O 1
ATOM 881 N N . VAL A 1 114 ? 11.074 -9.635 -15.890 1.00 98.44 114 VAL A N 1
ATOM 882 C CA . VAL A 1 114 ? 10.961 -10.898 -15.143 1.00 98.44 114 VAL A CA 1
ATOM 883 C C . VAL A 1 114 ? 9.573 -11.029 -14.514 1.00 98.44 114 VAL A C 1
ATOM 885 O O . VAL A 1 114 ? 8.942 -10.019 -14.214 1.00 98.44 114 VAL A O 1
ATOM 888 N N . PRO A 1 115 ? 9.059 -12.253 -14.289 1.00 98.25 115 PRO A N 1
ATOM 889 C CA . PRO A 1 115 ? 7.681 -12.431 -13.830 1.00 98.25 115 PRO A CA 1
ATOM 890 C C . PRO A 1 115 ? 7.416 -11.926 -12.404 1.00 98.25 115 PRO A C 1
ATOM 892 O O . PRO A 1 115 ? 6.280 -11.546 -12.128 1.00 98.25 115 PRO A O 1
ATOM 895 N N . HIS A 1 116 ? 8.441 -11.910 -11.543 1.00 98.62 116 HIS A N 1
ATOM 896 C CA . HIS A 1 116 ? 8.370 -11.553 -10.119 1.00 98.62 116 HIS A CA 1
ATOM 897 C C . HIS A 1 116 ? 8.656 -10.068 -9.836 1.00 98.62 116 HIS A C 1
ATOM 899 O O . HIS A 1 116 ? 8.697 -9.673 -8.679 1.00 98.62 116 HIS A O 1
ATOM 905 N N . VAL A 1 117 ? 8.862 -9.238 -10.867 1.00 98.75 117 VAL A N 1
ATOM 906 C CA . VAL A 1 117 ? 8.952 -7.772 -10.750 1.00 98.75 117 VAL A CA 1
ATOM 907 C C . VAL A 1 117 ? 7.892 -7.179 -11.663 1.00 98.75 117 VAL A C 1
ATOM 909 O O . VAL A 1 117 ? 7.931 -7.392 -12.872 1.00 98.75 117 VAL A O 1
ATOM 912 N N . ARG A 1 118 ? 6.930 -6.451 -11.094 1.00 98.69 118 ARG A N 1
ATOM 913 C CA . ARG A 1 118 ? 5.804 -5.860 -11.833 1.00 98.69 118 ARG A CA 1
ATOM 914 C C . ARG A 1 118 ? 5.613 -4.402 -11.456 1.00 98.69 118 ARG A C 1
ATOM 916 O O . ARG A 1 118 ? 6.054 -3.970 -10.393 1.00 98.69 118 ARG A O 1
ATOM 923 N N . HIS A 1 119 ? 4.921 -3.659 -12.315 1.00 98.69 119 HIS A N 1
ATOM 924 C CA . HIS A 1 119 ? 4.443 -2.329 -11.952 1.00 98.69 119 HIS A CA 1
ATOM 925 C C . HIS A 1 119 ? 3.467 -2.385 -10.781 1.00 98.69 119 HIS A C 1
ATOM 927 O O . HIS A 1 119 ? 2.687 -3.331 -10.672 1.00 98.69 119 HIS A O 1
ATOM 933 N N . CYS A 1 120 ? 3.511 -1.375 -9.916 1.00 98.56 120 CYS A N 1
ATOM 934 C CA . CYS A 1 120 ? 2.621 -1.302 -8.764 1.00 98.56 120 CYS A CA 1
ATOM 935 C C . CYS A 1 120 ? 1.174 -1.019 -9.179 1.00 98.56 120 CYS A C 1
ATOM 937 O O . CYS A 1 120 ? 0.902 -0.364 -10.184 1.00 98.56 120 CYS A O 1
ATOM 939 N N . GLU A 1 121 ? 0.243 -1.484 -8.355 1.00 98.38 121 GLU A N 1
ATOM 940 C CA . GLU A 1 121 ? -1.199 -1.322 -8.534 1.00 98.38 121 GLU A CA 1
ATOM 941 C C . GLU A 1 121 ? -1.643 0.132 -8.332 1.00 98.38 121 GLU A C 1
ATOM 943 O O . GLU A 1 121 ? -2.670 0.553 -8.855 1.00 98.38 121 GLU A O 1
ATOM 948 N N . ASP A 1 122 ? -0.883 0.885 -7.539 1.00 96.75 122 ASP A N 1
ATOM 949 C CA . ASP A 1 122 ? -1.232 2.222 -7.085 1.00 96.75 122 ASP A CA 1
ATOM 950 C C . ASP A 1 122 ? -0.366 3.323 -7.700 1.00 96.75 122 ASP A C 1
ATOM 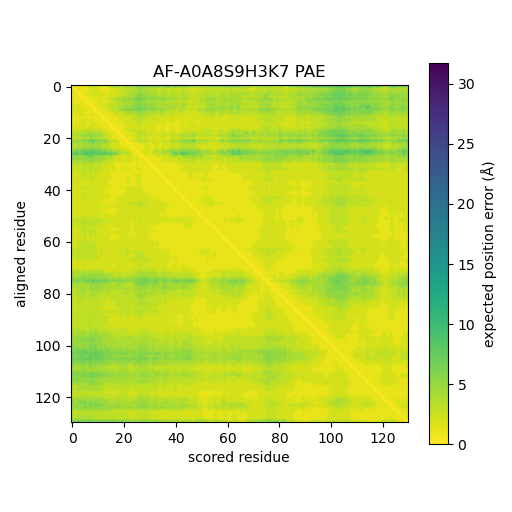952 O O . ASP A 1 122 ? -0.834 4.451 -7.836 1.00 96.75 122 ASP A O 1
ATOM 956 N N . MET A 1 123 ? 0.857 3.009 -8.129 1.00 96.50 123 MET A N 1
ATOM 957 C CA . MET A 1 123 ? 1.752 3.917 -8.845 1.00 96.50 123 MET A CA 1
ATOM 958 C C . MET A 1 123 ? 2.254 3.251 -10.130 1.00 96.50 123 MET A C 1
ATOM 960 O O . MET A 1 123 ? 3.153 2.415 -10.093 1.00 96.50 123 MET A O 1
ATOM 964 N N . SER A 1 124 ? 1.692 3.642 -11.277 1.00 95.81 124 SER A N 1
ATOM 965 C CA . SER A 1 124 ? 1.873 2.930 -12.555 1.00 95.81 124 SER A CA 1
ATOM 966 C C . SER A 1 124 ? 3.315 2.872 -13.070 1.00 95.81 124 SER A C 1
ATOM 968 O O . SER A 1 124 ? 3.646 1.972 -13.835 1.00 95.81 124 SER A O 1
ATOM 970 N N . TRP A 1 125 ? 4.183 3.796 -12.651 1.00 97.12 125 TRP A N 1
ATOM 971 C CA . TRP A 1 125 ? 5.617 3.780 -12.971 1.00 97.12 125 TRP A CA 1
ATOM 972 C C . TRP A 1 125 ? 6.485 3.178 -11.859 1.00 97.12 125 TRP A C 1
ATOM 974 O O . TRP A 1 125 ? 7.690 3.031 -12.038 1.00 97.12 125 TRP A O 1
ATOM 984 N N . GLY A 1 126 ? 5.915 2.857 -10.698 1.00 98.50 126 GLY A N 1
ATOM 985 C CA . GLY A 1 126 ? 6.640 2.182 -9.628 1.00 98.50 126 GLY A CA 1
ATOM 986 C C . GLY A 1 126 ? 6.832 0.697 -9.933 1.00 98.50 126 GLY A C 1
ATOM 987 O O . GLY A 1 126 ? 6.176 0.161 -10.826 1.00 98.50 126 GLY A O 1
ATOM 988 N N . LEU A 1 127 ? 7.710 0.024 -9.185 1.00 98.81 127 LEU A N 1
ATOM 989 C CA . LEU A 1 127 ? 7.924 -1.428 -9.263 1.00 98.81 127 LEU A CA 1
ATOM 990 C C . LEU A 1 127 ? 7.771 -2.101 -7.901 1.00 98.81 127 LEU A C 1
ATOM 992 O O . LEU A 1 127 ? 8.169 -1.535 -6.888 1.00 98.81 127 LEU A O 1
ATOM 996 N N . LYS A 1 128 ? 7.271 -3.337 -7.876 1.00 98.81 128 LYS A N 1
ATOM 997 C CA . LYS A 1 128 ? 7.235 -4.185 -6.677 1.00 98.81 128 LYS A CA 1
ATOM 998 C C . LYS A 1 128 ? 7.478 -5.655 -7.006 1.00 98.81 128 LYS A C 1
ATOM 1000 O O . LYS A 1 128 ? 7.345 -6.075 -8.159 1.00 98.81 128 LYS A O 1
ATOM 1005 N N . LEU A 1 129 ? 7.809 -6.424 -5.972 1.00 98.81 129 LEU A N 1
ATOM 1006 C CA . LEU A 1 129 ? 7.907 -7.879 -6.040 1.00 98.81 129 LEU A CA 1
ATOM 1007 C C . LEU A 1 129 ? 6.517 -8.522 -5.935 1.00 98.81 129 LEU A C 1
ATOM 1009 O O . LEU A 1 129 ? 5.672 -8.036 -5.177 1.00 98.81 129 LEU A O 1
ATOM 1013 N N . VAL A 1 130 ? 6.269 -9.597 -6.690 1.00 97.38 130 VAL A N 1
ATOM 1014 C CA . VAL A 1 130 ? 4.988 -10.337 -6.708 1.00 97.38 130 VAL A CA 1
ATOM 1015 C C . VAL A 1 130 ? 5.170 -11.844 -6.692 1.00 97.38 130 VAL A C 1
ATOM 1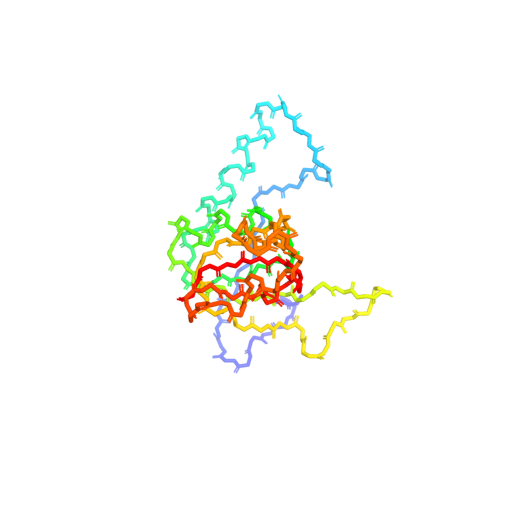017 O O . VAL A 1 130 ? 6.197 -12.321 -7.230 1.00 97.38 130 VAL A O 1
#

Solvent-accessible surface area (backbone atoms only — not comparable to full-atom values): 7940 Å² total; per-residue (Å²): 104,75,87,81,42,84,54,95,85,69,64,88,79,85,87,87,77,96,77,83,78,91,64,92,54,84,93,38,66,68,56,53,49,49,53,52,51,48,30,53,56,54,22,71,50,98,74,50,78,34,53,41,85,40,63,65,40,32,51,14,27,46,76,41,72,34,61,32,35,35,33,51,73,58,60,97,85,40,83,46,86,70,51,56,49,71,49,89,39,36,56,53,66,41,73,82,60,80,49,63,36,85,85,81,71,43,78,39,71,59,46,73,73,48,94,47,32,31,52,29,97,62,42,79,77,13,34,25,56,90